Protein AF-F8GGQ2-F1 (afdb_monomer_lite)

pLDDT: mean 89.27, std 9.64, range [44.03, 98.06]

Secondary structure (DSSP, 8-state):
--------S----EEEEEETTTTEEEEE-TTTSTT-SSPPEEE--EEP----SSSTT-------TT--EEEEEGGG-TTSEEEEEEPP-SSSPPSS------S------SS------S------S------S-----SS--EETTEE-STT---S---SSSPPPPPP-

Foldseek 3Di:
DPPPPDPPDDFDWDFPDADQQQRKTFIHGPPPCPPPPGGDIGWDFAFDDDQCDDDPGHDDADDDPPFAFDWDADVNDPVRIDTGGGGGPRHPGDGPDDDGDDPDDDDDDPDDDDDDDPDDDDDDPDDDDPDPDDDDPDPFDDDPNFTPDPPKDWAPDDPDDDDTHDID

Sequence (168 aa):
MNDYGQMIGRYPAIVKSYDKNKRTCRVEIPALTNGGDVFPEAEIDYPIGDKSISGAHSTEIEINPGDTVWVEFIGADARYPIIISYRN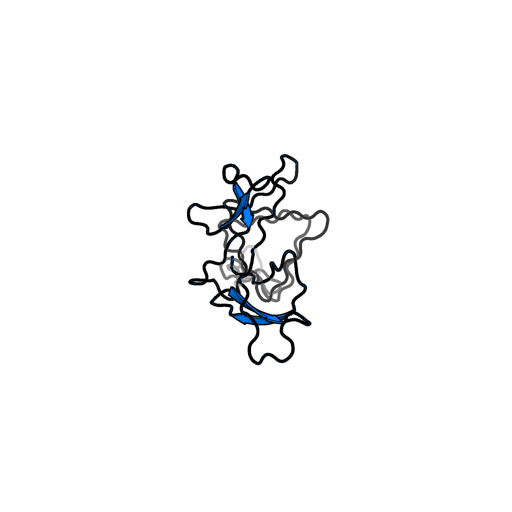PRVGNSVDYRRFHHANIEMTADGTLKLNAATLEINAATVTINGTNTTINGSSLKHNSKNIGDTHTHGGVTPGSSSTDVPS

Structure (mmCIF, N/CA/C/O backbone):
data_AF-F8GGQ2-F1
#
_entry.id   AF-F8GGQ2-F1
#
loop_
_atom_site.group_PDB
_atom_site.id
_atom_site.type_symbol
_atom_site.label_atom_id
_atom_site.label_alt_id
_atom_site.label_comp_id
_atom_site.label_asym_id
_atom_site.label_entity_id
_atom_site.label_seq_id
_atom_site.pdbx_PDB_ins_code
_atom_site.Cartn_x
_atom_site.Cartn_y
_atom_site.Cartn_z
_atom_site.occupancy
_atom_site.B_iso_or_equiv
_atom_site.auth_seq_id
_atom_site.auth_comp_id
_atom_site.auth_asym_id
_atom_site.auth_atom_id
_atom_site.pdbx_PDB_model_num
ATOM 1 N N . MET A 1 1 ? 27.543 0.161 -39.240 1.00 45.50 1 MET A N 1
ATOM 2 C CA . MET A 1 1 ? 26.446 0.742 -38.441 1.00 45.50 1 MET A CA 1
ATOM 3 C C . MET A 1 1 ? 25.255 -0.166 -38.637 1.00 45.50 1 MET A C 1
ATOM 5 O O . MET A 1 1 ? 24.873 -0.367 -39.779 1.00 45.50 1 MET A O 1
ATOM 9 N N . ASN A 1 2 ? 24.766 -0.812 -37.578 1.00 44.03 2 ASN A N 1
ATOM 10 C CA . ASN A 1 2 ? 23.559 -1.625 -37.694 1.00 44.03 2 ASN A CA 1
ATOM 11 C C . ASN A 1 2 ? 22.371 -0.675 -37.839 1.00 44.03 2 ASN A C 1
ATOM 13 O O . ASN A 1 2 ? 22.015 0.013 -36.887 1.00 44.03 2 ASN A O 1
ATOM 17 N N . ASP A 1 3 ? 21.809 -0.643 -39.041 1.00 48.44 3 ASP A N 1
ATOM 18 C CA . ASP A 1 3 ? 20.701 0.211 -39.474 1.00 48.44 3 ASP A CA 1
ATOM 19 C C . ASP A 1 3 ? 19.344 -0.360 -39.012 1.00 48.44 3 ASP A C 1
ATOM 21 O O . ASP A 1 3 ? 18.357 -0.390 -39.745 1.00 48.44 3 ASP A O 1
ATOM 25 N N . TYR A 1 4 ? 19.291 -0.881 -37.780 1.00 57.50 4 TYR A N 1
ATOM 26 C CA . TYR A 1 4 ? 18.012 -1.136 -37.128 1.00 57.50 4 TYR A CA 1
ATOM 27 C C . TYR A 1 4 ? 17.461 0.238 -36.760 1.00 57.50 4 TYR A C 1
ATOM 29 O O . TYR A 1 4 ? 17.966 0.868 -35.831 1.00 57.50 4 TYR A O 1
ATOM 37 N N . GLY A 1 5 ? 16.506 0.729 -37.556 1.00 61.94 5 GLY A N 1
ATOM 38 C CA . GLY A 1 5 ? 15.920 2.059 -37.411 1.00 61.94 5 GLY A CA 1
ATOM 39 C C . GLY A 1 5 ? 15.680 2.408 -35.944 1.00 61.94 5 GLY A C 1
ATOM 40 O O . GLY A 1 5 ? 15.057 1.646 -35.203 1.00 61.94 5 GLY A O 1
ATOM 41 N N . GLN A 1 6 ? 16.234 3.538 -35.505 1.00 70.50 6 GLN A N 1
ATOM 42 C CA . GLN A 1 6 ? 16.120 3.968 -34.118 1.00 70.50 6 GLN A CA 1
ATOM 43 C C . GLN A 1 6 ? 14.653 4.272 -33.809 1.00 70.50 6 GLN A C 1
ATOM 45 O O . GLN A 1 6 ? 14.089 5.252 -34.291 1.00 70.50 6 GLN A O 1
ATOM 50 N N . MET A 1 7 ? 14.029 3.432 -32.987 1.00 76.06 7 MET A N 1
ATOM 51 C CA . MET A 1 7 ? 12.676 3.657 -32.488 1.00 76.06 7 MET A CA 1
ATOM 52 C C . MET A 1 7 ? 12.706 4.632 -31.310 1.00 76.06 7 MET A C 1
ATOM 54 O O . MET A 1 7 ? 12.545 4.253 -30.153 1.00 76.06 7 MET A O 1
ATOM 58 N N . ILE A 1 8 ? 12.947 5.906 -31.612 1.00 79.88 8 ILE A N 1
ATOM 59 C CA . ILE A 1 8 ? 12.985 6.973 -30.610 1.00 79.88 8 ILE A CA 1
ATOM 60 C C . ILE A 1 8 ? 11.553 7.285 -30.157 1.00 79.88 8 ILE A C 1
ATOM 62 O O . ILE A 1 8 ? 10.657 7.445 -30.984 1.00 79.88 8 ILE A O 1
ATOM 66 N N . GLY A 1 9 ? 11.343 7.397 -28.845 1.00 83.88 9 GLY A N 1
ATOM 67 C CA . GLY A 1 9 ? 10.087 7.863 -28.256 1.00 83.88 9 GLY A CA 1
ATOM 68 C C . GLY A 1 9 ? 9.297 6.795 -27.500 1.00 83.88 9 GLY A C 1
ATOM 69 O O . GLY A 1 9 ? 9.749 5.672 -27.290 1.00 83.88 9 GLY A O 1
ATOM 70 N N . ARG A 1 10 ? 8.105 7.185 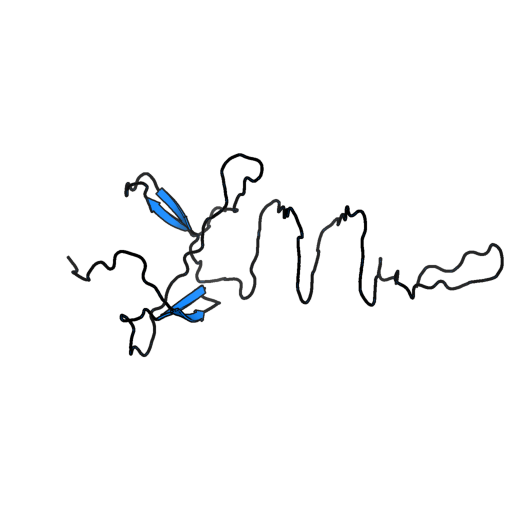-27.037 1.00 88.75 10 ARG A N 1
ATOM 71 C CA . ARG A 1 10 ? 7.185 6.325 -26.282 1.00 88.75 10 ARG A CA 1
ATOM 72 C C . ARG A 1 10 ? 6.122 5.771 -27.221 1.00 88.75 10 ARG A C 1
ATOM 74 O O . ARG A 1 10 ? 5.484 6.536 -27.939 1.00 88.75 10 ARG A O 1
ATOM 81 N N . TYR A 1 11 ? 5.904 4.463 -27.165 1.00 92.31 11 TYR A N 1
ATOM 82 C CA . TYR A 1 11 ? 4.901 3.772 -27.971 1.00 92.31 11 TYR A CA 1
ATOM 83 C C . TYR A 1 11 ? 3.770 3.286 -27.060 1.00 92.31 11 TYR A C 1
ATOM 85 O O . TYR A 1 11 ? 4.057 2.723 -26.000 1.00 92.31 11 TYR A O 1
ATOM 93 N N . PRO A 1 12 ? 2.493 3.496 -27.426 1.00 92.50 12 PRO A N 1
ATOM 94 C CA . PRO A 1 12 ? 1.388 2.917 -26.678 1.00 92.50 12 PRO A CA 1
ATOM 95 C C . PRO A 1 12 ? 1.438 1.392 -26.798 1.00 92.50 12 PRO A C 1
ATOM 97 O O . PRO A 1 12 ? 1.660 0.855 -27.881 1.00 92.50 12 PRO A O 1
ATOM 100 N N . ALA A 1 13 ? 1.218 0.694 -25.690 1.00 94.81 13 ALA A N 1
ATOM 101 C CA . ALA A 1 13 ? 1.230 -0.760 -25.643 1.00 94.81 13 ALA A CA 1
ATOM 102 C C . ALA A 1 13 ? 0.165 -1.277 -24.670 1.00 94.81 13 ALA A C 1
ATOM 104 O O . ALA A 1 13 ? -0.279 -0.558 -23.773 1.00 94.81 13 ALA A O 1
ATOM 105 N N . ILE A 1 14 ? -0.237 -2.533 -24.843 1.00 95.75 14 ILE A N 1
ATOM 106 C CA . ILE A 1 14 ? -1.251 -3.209 -24.031 1.00 95.75 14 ILE A CA 1
ATOM 107 C C . ILE A 1 14 ? -0.590 -4.390 -23.324 1.00 95.75 14 ILE A C 1
ATOM 109 O O . ILE A 1 14 ? 0.002 -5.253 -23.970 1.00 95.75 14 ILE A O 1
ATOM 113 N N . VAL A 1 15 ? -0.706 -4.464 -21.997 1.00 96.81 15 VAL A N 1
ATOM 114 C CA . VAL A 1 15 ? -0.229 -5.623 -21.226 1.00 96.81 15 VAL A CA 1
ATOM 115 C C . VAL A 1 15 ? -1.140 -6.822 -21.496 1.00 96.81 15 VAL A C 1
ATOM 117 O O . VAL A 1 15 ? -2.349 -6.751 -21.290 1.00 96.81 15 VAL A O 1
ATOM 120 N N . LYS A 1 16 ? -0.556 -7.935 -21.946 1.00 96.56 16 LYS A N 1
ATOM 121 C CA . LYS A 1 16 ? -1.256 -9.193 -22.258 1.00 96.56 16 LYS A CA 1
ATOM 122 C C . LYS A 1 16 ? -1.058 -10.249 -21.179 1.00 96.56 16 LYS A C 1
ATOM 124 O O . LYS A 1 16 ? -1.957 -11.045 -20.934 1.00 96.56 16 LYS A O 1
ATOM 129 N N . SER A 1 17 ? 0.096 -10.250 -20.517 1.00 96.38 17 SER A N 1
ATOM 130 C CA . SER A 1 17 ? 0.331 -11.062 -19.322 1.00 96.38 17 SER A CA 1
ATOM 131 C C . SER A 1 17 ? 1.394 -10.439 -18.422 1.00 96.38 17 SER A C 1
ATOM 133 O O . SER A 1 17 ? 2.184 -9.606 -18.869 1.00 96.38 17 SER A O 1
ATOM 135 N N . TYR A 1 18 ? 1.398 -10.850 -17.154 1.00 95.75 18 TYR A N 1
ATOM 136 C CA . TYR A 1 18 ? 2.331 -10.398 -16.126 1.00 95.75 18 TYR A CA 1
ATOM 137 C C . TYR A 1 18 ? 2.924 -11.604 -15.389 1.00 95.75 18 TYR A C 1
ATOM 139 O O . TYR A 1 18 ? 2.193 -12.389 -14.784 1.00 95.75 18 TYR A O 1
ATOM 147 N N . ASP A 1 19 ? 4.248 -11.748 -15.431 1.00 94.69 19 ASP A N 1
ATOM 148 C CA . ASP A 1 19 ? 4.986 -12.707 -14.608 1.00 94.69 19 ASP A CA 1
ATOM 149 C C . ASP A 1 19 ? 5.346 -12.029 -13.282 1.00 94.69 19 ASP A C 1
ATOM 151 O O . ASP A 1 19 ? 6.306 -11.265 -13.199 1.00 94.69 19 ASP A O 1
ATOM 155 N N . LYS A 1 20 ? 4.577 -12.312 -12.226 1.00 93.25 20 LYS A N 1
ATOM 156 C CA . LYS A 1 20 ? 4.775 -11.707 -10.900 1.00 93.25 20 LYS A CA 1
ATOM 157 C C . LYS A 1 20 ? 6.086 -12.098 -10.213 1.00 93.25 20 LYS A C 1
ATOM 159 O O . LYS A 1 20 ? 6.560 -11.351 -9.359 1.00 93.25 20 LYS A O 1
ATOM 164 N N . ASN A 1 21 ? 6.690 -13.226 -10.594 1.00 90.50 21 ASN A N 1
ATOM 165 C CA . ASN A 1 21 ? 7.962 -13.677 -10.027 1.00 90.50 21 ASN A CA 1
ATOM 166 C C . ASN A 1 21 ? 9.129 -12.912 -10.647 1.00 90.50 21 ASN A C 1
ATOM 168 O O . ASN A 1 21 ? 10.049 -12.503 -9.939 1.00 90.50 21 ASN A O 1
ATOM 172 N N . LYS A 1 22 ? 9.074 -12.687 -11.964 1.00 92.31 22 LYS A N 1
ATOM 173 C CA . LYS A 1 22 ? 10.090 -11.916 -12.691 1.00 92.31 22 LYS A CA 1
ATOM 174 C C . LYS A 1 22 ? 9.815 -10.424 -12.714 1.00 92.31 22 LYS A C 1
ATOM 176 O O . LYS A 1 22 ? 10.724 -9.676 -13.037 1.00 92.31 22 LYS A O 1
ATOM 181 N N . ARG A 1 23 ? 8.589 -10.000 -12.406 1.00 92.75 23 ARG A N 1
ATOM 182 C CA . ARG A 1 23 ? 8.030 -8.657 -12.617 1.00 92.75 23 ARG A CA 1
ATOM 183 C C . ARG A 1 23 ? 8.238 -8.130 -14.044 1.00 92.75 23 ARG A C 1
ATOM 185 O O . ARG A 1 23 ? 8.701 -7.010 -14.253 1.00 92.75 23 ARG A O 1
ATOM 192 N N . THR A 1 24 ? 7.917 -8.967 -15.024 1.00 95.06 24 THR A N 1
ATOM 193 C CA . THR A 1 24 ? 7.953 -8.633 -16.455 1.00 95.06 24 THR A CA 1
ATOM 194 C C . THR A 1 24 ? 6.576 -8.806 -17.080 1.00 95.06 24 THR A C 1
ATOM 196 O O . THR A 1 24 ? 5.750 -9.586 -16.598 1.00 95.06 24 THR A O 1
ATOM 199 N N . CYS A 1 25 ? 6.323 -8.074 -18.161 1.00 96.06 25 CYS A N 1
ATOM 200 C CA . CYS A 1 25 ? 5.048 -8.102 -18.871 1.00 96.06 25 CYS A CA 1
ATOM 201 C C . CYS A 1 25 ? 5.241 -8.585 -20.305 1.00 96.06 25 CYS A C 1
ATOM 203 O O . CYS A 1 25 ? 6.225 -8.234 -20.946 1.00 96.06 25 CYS A O 1
ATOM 205 N N . ARG A 1 26 ? 4.279 -9.326 -20.852 1.00 97.06 26 ARG A N 1
ATOM 206 C CA . ARG A 1 26 ? 4.168 -9.512 -22.305 1.00 97.06 26 ARG A CA 1
ATOM 207 C C . ARG A 1 26 ? 3.289 -8.403 -22.856 1.00 97.06 26 ARG A C 1
ATOM 209 O O . ARG A 1 26 ? 2.172 -8.242 -22.364 1.00 97.06 26 ARG A O 1
ATOM 216 N N . VAL A 1 27 ? 3.786 -7.632 -23.822 1.00 96.38 27 VAL A N 1
ATOM 217 C CA . VAL A 1 27 ? 3.104 -6.418 -24.302 1.00 96.38 27 VAL A CA 1
ATOM 218 C C . VAL A 1 27 ? 2.813 -6.464 -25.797 1.00 96.38 27 VAL A C 1
ATOM 220 O O . VAL A 1 27 ? 3.679 -6.768 -26.606 1.00 96.38 27 VAL A O 1
ATOM 223 N N . GLU A 1 28 ? 1.583 -6.142 -26.167 1.00 95.69 28 GLU A N 1
ATOM 224 C CA . GLU A 1 28 ? 1.184 -5.907 -27.551 1.00 95.69 28 GLU A CA 1
ATOM 225 C C . GLU A 1 28 ? 1.432 -4.438 -27.892 1.00 95.69 28 GLU A C 1
ATOM 227 O O . GLU A 1 28 ? 0.957 -3.556 -27.177 1.00 95.69 28 GLU A O 1
ATOM 232 N N . ILE A 1 29 ? 2.154 -4.167 -28.978 1.00 94.44 29 ILE A N 1
ATOM 233 C CA . ILE A 1 29 ? 2.355 -2.816 -29.502 1.00 94.44 29 ILE A CA 1
ATOM 234 C C . ILE A 1 29 ? 1.569 -2.728 -30.816 1.00 94.44 29 ILE A C 1
ATOM 236 O O . ILE A 1 29 ? 1.999 -3.323 -31.814 1.00 94.44 29 ILE A O 1
ATOM 240 N N . PRO A 1 30 ? 0.407 -2.042 -30.832 1.00 92.00 30 PRO A N 1
ATOM 241 C CA . PRO A 1 30 ? -0.457 -1.991 -32.005 1.00 92.00 30 PRO A CA 1
ATOM 242 C C . PRO A 1 30 ? 0.306 -1.571 -33.261 1.00 92.00 30 PRO A C 1
ATOM 244 O O . PRO A 1 30 ? 1.141 -0.670 -33.218 1.00 92.00 30 PRO A O 1
ATOM 247 N N . ALA A 1 31 ? 0.009 -2.239 -34.375 1.00 87.75 31 ALA A N 1
ATOM 248 C CA . ALA A 1 31 ? 0.668 -2.082 -35.678 1.00 87.75 31 ALA A CA 1
ATOM 249 C C . ALA A 1 31 ? 2.119 -2.591 -35.773 1.00 87.75 31 ALA A C 1
ATOM 251 O O . ALA A 1 31 ? 2.606 -2.758 -36.887 1.00 87.75 31 ALA A O 1
ATOM 252 N N . LEU A 1 32 ? 2.786 -2.907 -34.657 1.00 88.44 32 LEU A N 1
ATOM 253 C CA . LEU A 1 32 ? 4.145 -3.466 -34.660 1.00 88.44 32 LEU A CA 1
ATOM 254 C C . LEU A 1 32 ? 4.180 -4.959 -34.343 1.00 88.44 32 LEU A C 1
ATOM 256 O O . LEU A 1 32 ? 4.998 -5.684 -34.899 1.00 88.44 32 LEU A O 1
ATOM 260 N N . THR A 1 33 ? 3.297 -5.429 -33.462 1.00 89.44 33 THR A N 1
ATOM 261 C CA . THR A 1 33 ? 3.265 -6.837 -33.026 1.00 89.44 33 THR A CA 1
ATOM 262 C C . THR A 1 33 ? 2.022 -7.585 -33.509 1.00 89.44 33 THR A C 1
ATOM 264 O O . THR A 1 33 ? 1.702 -8.651 -32.987 1.00 89.44 33 THR A O 1
ATOM 267 N N . ASN A 1 34 ? 1.281 -7.024 -34.469 1.00 83.69 34 ASN A N 1
ATOM 268 C CA . ASN A 1 34 ? 0.052 -7.625 -34.986 1.00 83.69 34 ASN A CA 1
ATOM 269 C C . ASN A 1 34 ? 0.353 -8.975 -35.665 1.00 83.69 34 ASN A C 1
ATOM 271 O O . ASN A 1 34 ? 1.208 -9.048 -36.543 1.00 83.69 34 ASN A O 1
ATOM 275 N N . GLY A 1 35 ? -0.383 -10.026 -35.291 1.00 78.00 35 GLY A N 1
ATOM 276 C CA . GLY A 1 35 ? -0.244 -11.365 -35.882 1.00 78.00 35 GLY A CA 1
ATOM 277 C C . GLY A 1 35 ? 0.921 -12.203 -35.341 1.00 78.00 35 GLY A C 1
ATOM 278 O O . GLY A 1 35 ? 1.183 -13.269 -35.884 1.00 78.00 35 GLY A O 1
ATOM 279 N N . GLY A 1 36 ? 1.619 -11.746 -34.295 1.00 82.25 36 GLY A N 1
ATOM 280 C CA . GLY A 1 36 ? 2.656 -12.537 -33.628 1.00 82.25 36 GLY A CA 1
ATOM 281 C C . GLY A 1 36 ? 2.087 -13.526 -32.604 1.00 82.25 36 GLY A C 1
ATOM 282 O O . GLY A 1 36 ? 1.242 -13.157 -31.791 1.00 82.25 36 GLY A O 1
ATOM 283 N N . ASP A 1 37 ? 2.606 -14.757 -32.594 1.00 83.69 37 ASP A N 1
ATOM 284 C CA . ASP A 1 37 ? 2.199 -15.807 -31.641 1.00 83.69 37 ASP A CA 1
ATOM 285 C C . ASP A 1 37 ? 2.695 -15.546 -30.207 1.00 83.69 37 ASP A C 1
ATOM 287 O O . ASP A 1 37 ? 2.116 -16.026 -29.231 1.00 83.69 37 ASP A O 1
ATOM 291 N N . VAL A 1 38 ? 3.782 -14.780 -30.063 1.00 89.50 38 VAL A N 1
ATOM 292 C CA . VAL A 1 38 ? 4.387 -14.428 -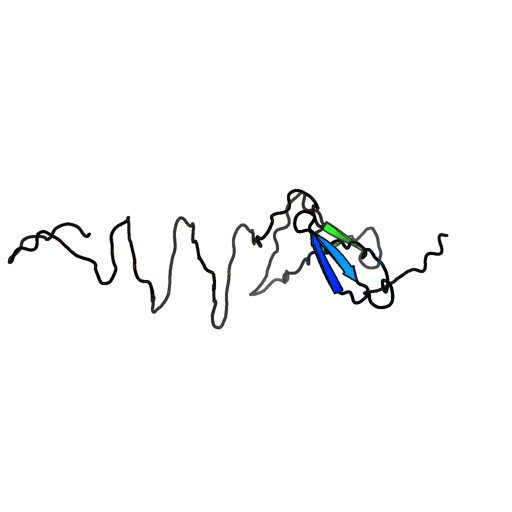28.773 1.00 89.50 38 VAL A CA 1
ATOM 293 C C . VAL A 1 38 ? 4.699 -12.938 -28.747 1.00 89.50 38 VAL A C 1
ATOM 295 O O . VAL A 1 38 ? 5.471 -12.432 -29.557 1.00 89.50 38 VAL A O 1
ATOM 298 N N . PHE A 1 39 ? 4.132 -12.237 -27.768 1.00 95.06 39 PHE A N 1
ATOM 299 C CA . PHE A 1 39 ? 4.387 -10.815 -27.555 1.00 95.06 39 PHE A CA 1
ATOM 300 C C . PHE A 1 39 ? 5.773 -10.559 -26.923 1.00 95.06 39 PHE A C 1
ATOM 302 O O . PHE A 1 39 ? 6.260 -11.390 -26.138 1.00 95.06 39 PHE A O 1
ATOM 309 N N . PRO A 1 40 ? 6.417 -9.412 -27.218 1.00 94.56 40 PRO A N 1
ATOM 310 C CA . PRO A 1 40 ? 7.682 -9.030 -26.598 1.00 94.56 40 PRO A CA 1
ATOM 311 C C . PRO A 1 40 ? 7.563 -8.949 -25.073 1.00 94.56 40 PRO A C 1
ATOM 313 O O . PRO A 1 40 ? 6.534 -8.553 -24.523 1.00 94.56 40 PRO A O 1
ATOM 316 N N . GLU A 1 41 ? 8.634 -9.350 -24.389 1.00 96.06 41 GLU A N 1
ATOM 317 C CA . GLU A 1 41 ? 8.762 -9.199 -22.941 1.00 96.06 41 GLU A CA 1
ATOM 318 C C . GLU A 1 41 ? 9.304 -7.809 -22.614 1.00 96.06 41 GLU A C 1
ATOM 320 O O . GLU A 1 41 ? 10.367 -7.427 -23.099 1.00 96.06 41 GLU A O 1
ATOM 325 N N . ALA A 1 42 ? 8.584 -7.070 -21.780 1.00 95.00 42 ALA A N 1
ATOM 326 C CA . ALA A 1 42 ? 8.963 -5.760 -21.285 1.00 95.00 42 ALA A CA 1
ATOM 327 C C . ALA A 1 42 ? 9.399 -5.838 -19.814 1.00 95.00 42 ALA A C 1
ATOM 329 O O . ALA A 1 42 ? 8.788 -6.540 -18.998 1.00 95.00 42 ALA A O 1
ATOM 330 N N . GLU A 1 43 ? 10.447 -5.085 -19.481 1.00 94.06 43 GLU A N 1
ATOM 331 C CA . GLU A 1 43 ? 10.822 -4.772 -18.100 1.00 94.06 43 GLU A CA 1
ATOM 332 C C . GLU A 1 43 ? 9.973 -3.602 -17.582 1.00 94.06 43 GLU A C 1
ATOM 334 O O . GLU A 1 43 ? 9.476 -2.789 -18.361 1.00 94.06 43 GLU A O 1
ATOM 339 N N . ILE A 1 44 ? 9.783 -3.542 -16.264 1.00 91.75 44 ILE A N 1
ATOM 340 C CA . ILE A 1 44 ? 9.040 -2.469 -15.604 1.00 91.75 44 ILE A CA 1
ATOM 341 C C . ILE A 1 44 ? 10.027 -1.414 -15.117 1.00 91.75 44 ILE A C 1
ATOM 343 O O . ILE A 1 44 ? 10.998 -1.732 -14.426 1.00 91.75 44 ILE A O 1
ATOM 347 N N . ASP A 1 45 ? 9.729 -0.171 -15.466 1.00 91.69 45 ASP A N 1
ATOM 348 C CA . ASP A 1 45 ? 10.428 1.015 -15.006 1.00 91.69 45 ASP A CA 1
ATOM 349 C C . ASP A 1 45 ? 9.674 1.620 -13.810 1.00 91.69 45 ASP A C 1
ATOM 351 O O . ASP A 1 45 ? 8.563 2.134 -13.968 1.00 91.69 45 ASP A O 1
ATOM 355 N N . TYR A 1 46 ? 10.202 1.465 -12.592 1.00 88.19 46 TYR A N 1
ATOM 356 C CA . TYR A 1 46 ? 9.477 1.859 -11.379 1.00 88.19 46 TYR A CA 1
ATOM 357 C C . TYR A 1 46 ? 9.734 3.326 -11.058 1.00 88.19 46 TYR A C 1
ATOM 359 O O . TYR A 1 46 ? 10.893 3.700 -10.891 1.00 88.19 46 TYR A O 1
ATOM 367 N N . PRO A 1 47 ? 8.693 4.156 -10.896 1.00 82.50 47 PRO A N 1
ATOM 368 C CA . PRO A 1 47 ? 8.886 5.587 -10.723 1.00 82.50 47 PRO A CA 1
ATOM 369 C C . PRO A 1 47 ? 9.730 5.886 -9.481 1.00 82.50 47 PRO A C 1
ATOM 371 O O . PRO A 1 47 ? 9.461 5.364 -8.399 1.00 82.50 47 PRO A O 1
ATOM 374 N N . ILE A 1 48 ? 10.711 6.772 -9.640 1.00 81.75 48 ILE A N 1
ATOM 375 C CA . ILE A 1 48 ? 11.198 7.597 -8.537 1.00 81.75 48 ILE A CA 1
ATOM 376 C C . ILE A 1 48 ? 10.302 8.827 -8.524 1.00 81.75 48 ILE A C 1
ATOM 378 O O . ILE A 1 48 ? 10.197 9.531 -9.527 1.00 81.75 48 ILE A O 1
ATOM 382 N N . GLY A 1 49 ? 9.604 9.084 -7.425 1.00 68.44 49 GLY A N 1
ATOM 383 C CA . GLY A 1 49 ? 8.747 10.258 -7.389 1.00 68.44 49 GLY A CA 1
ATOM 384 C C . GLY A 1 49 ? 8.123 10.529 -6.042 1.00 68.44 49 GLY A C 1
ATOM 385 O O . GLY A 1 49 ? 7.087 9.953 -5.739 1.00 68.44 49 GLY A O 1
ATOM 386 N N . ASP A 1 50 ? 8.735 11.480 -5.338 1.00 70.75 50 ASP A N 1
ATOM 387 C CA . ASP A 1 50 ? 8.187 12.240 -4.222 1.00 70.75 50 ASP A CA 1
ATOM 388 C C . ASP A 1 50 ? 8.746 13.678 -4.291 1.00 70.75 50 ASP A C 1
ATOM 390 O O . ASP A 1 50 ? 9.825 13.938 -4.836 1.00 70.75 50 ASP A O 1
ATOM 394 N N . LYS A 1 51 ? 7.984 14.658 -3.799 1.00 65.88 51 LYS A N 1
ATOM 395 C CA . LYS A 1 51 ? 8.376 16.073 -3.748 1.00 65.88 51 LYS A CA 1
ATOM 396 C C . LYS A 1 51 ? 9.494 16.266 -2.710 1.00 65.88 51 LYS A C 1
ATOM 398 O O . LYS A 1 51 ? 9.217 16.416 -1.526 1.00 65.88 51 LYS A O 1
ATOM 403 N N . SER A 1 52 ? 10.741 16.337 -3.175 1.00 68.62 52 SER A N 1
ATOM 404 C CA . SER A 1 52 ? 11.945 16.515 -2.335 1.00 68.62 52 SER A CA 1
ATOM 405 C C . SER A 1 52 ? 12.245 17.980 -1.946 1.00 68.62 52 SER A C 1
ATOM 407 O O . SER A 1 52 ? 13.171 18.260 -1.189 1.00 68.62 52 SER A O 1
ATOM 409 N N . ILE A 1 53 ? 11.472 18.957 -2.443 1.00 69.25 53 ILE A N 1
ATOM 410 C CA . ILE A 1 53 ? 11.703 20.371 -2.101 1.00 69.25 53 ILE A CA 1
ATOM 411 C C . ILE A 1 53 ? 11.366 20.648 -0.627 1.00 69.25 53 ILE A C 1
ATOM 413 O O . ILE A 1 53 ? 10.400 20.107 -0.086 1.00 69.25 53 ILE A O 1
ATOM 417 N N . SER A 1 54 ? 12.126 21.543 0.004 1.00 68.38 54 SER A N 1
ATOM 418 C CA . SER A 1 54 ? 11.838 22.034 1.351 1.00 68.38 54 SER A CA 1
ATOM 419 C C . SER A 1 54 ? 10.455 22.702 1.426 1.00 68.38 54 SER A C 1
ATOM 421 O O . SER A 1 54 ? 10.037 23.426 0.519 1.00 68.38 54 SER A O 1
ATOM 423 N N . GLY A 1 55 ? 9.716 22.445 2.509 1.00 72.50 55 GLY A N 1
ATOM 424 C CA . GLY A 1 55 ? 8.386 23.015 2.743 1.00 72.50 55 GLY A CA 1
ATOM 425 C C . GLY A 1 55 ? 7.500 22.132 3.624 1.00 72.50 55 GLY A C 1
ATOM 426 O O . GLY A 1 55 ? 7.948 21.118 4.142 1.00 72.50 55 GLY A O 1
ATOM 427 N N . ALA A 1 56 ? 6.226 22.508 3.767 1.00 72.12 56 ALA A N 1
ATOM 428 C CA . ALA A 1 56 ? 5.269 21.854 4.672 1.00 72.12 56 ALA A CA 1
ATOM 429 C C . ALA A 1 56 ? 4.952 20.380 4.340 1.00 72.12 56 ALA A C 1
ATOM 431 O O . ALA A 1 56 ? 4.385 19.681 5.170 1.00 72.12 56 ALA A O 1
ATOM 432 N N . HIS A 1 57 ? 5.313 19.914 3.140 1.00 73.19 57 HIS A N 1
ATOM 433 C CA . HIS A 1 57 ? 5.021 18.567 2.641 1.00 73.19 57 HIS A CA 1
ATOM 434 C C . HIS A 1 57 ? 6.212 18.021 1.841 1.00 73.19 57 HIS A C 1
ATOM 436 O O . HIS A 1 57 ? 6.055 17.578 0.701 1.00 73.19 57 HIS A O 1
ATOM 442 N N . SER A 1 58 ? 7.425 18.161 2.386 1.00 82.12 58 SER A N 1
ATOM 44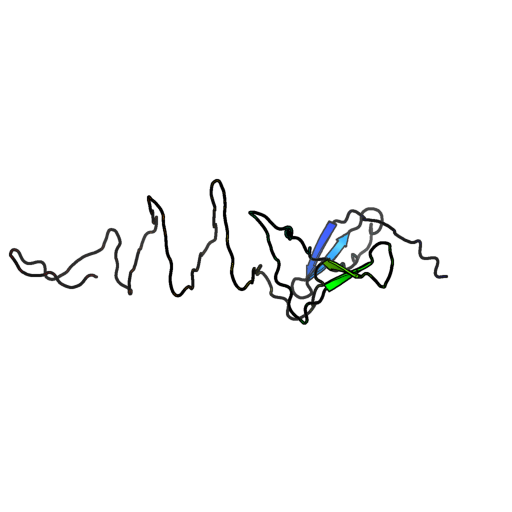3 C CA . SER A 1 58 ? 8.578 17.433 1.858 1.00 82.12 58 SER A CA 1
ATOM 444 C C . SER A 1 58 ? 8.324 15.939 2.006 1.00 82.12 58 SER A C 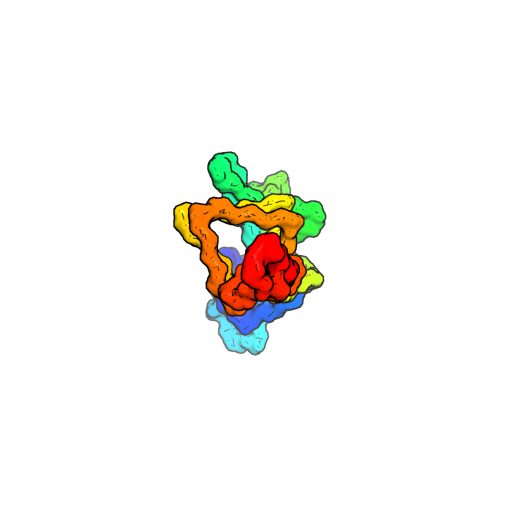1
ATOM 446 O O . SER A 1 58 ? 7.836 15.483 3.037 1.00 82.12 58 SER A O 1
ATOM 448 N N . THR A 1 59 ? 8.668 15.192 0.974 1.00 81.12 59 THR A N 1
ATOM 449 C CA . THR A 1 59 ? 8.506 13.742 0.916 1.00 81.12 59 THR A CA 1
ATOM 450 C C . THR A 1 59 ? 9.824 13.137 0.466 1.00 81.12 59 THR A C 1
ATOM 452 O O . THR A 1 59 ? 10.593 13.764 -0.269 1.00 81.12 59 THR A O 1
ATOM 455 N N . GLU A 1 60 ? 10.095 11.941 0.957 1.00 83.19 60 GLU A N 1
ATOM 456 C CA . GLU A 1 60 ? 11.313 11.196 0.695 1.00 83.19 60 GLU A CA 1
ATOM 457 C C . GLU A 1 60 ? 10.924 9.747 0.421 1.00 83.19 60 GLU A C 1
ATOM 459 O O . GLU A 1 60 ? 10.113 9.162 1.141 1.00 83.19 60 GLU A O 1
ATOM 464 N N . ILE A 1 61 ? 11.532 9.178 -0.617 1.00 85.94 61 ILE A N 1
ATOM 465 C CA . ILE A 1 61 ? 11.531 7.738 -0.835 1.00 85.94 61 ILE A CA 1
ATOM 466 C C . ILE A 1 61 ? 12.859 7.219 -0.302 1.00 85.94 61 ILE A C 1
ATOM 468 O O . ILE A 1 61 ? 13.915 7.755 -0.636 1.00 85.94 61 ILE A O 1
ATOM 472 N N . GLU A 1 62 ? 12.801 6.153 0.490 1.00 87.75 62 GLU A N 1
ATOM 473 C CA . GLU A 1 62 ? 13.997 5.485 0.985 1.00 87.75 62 GLU A CA 1
ATOM 474 C C . GLU A 1 62 ? 14.814 4.903 -0.186 1.00 87.75 62 GLU A C 1
ATOM 476 O O . GLU A 1 62 ? 14.309 4.113 -0.990 1.00 87.75 62 GLU A O 1
ATOM 481 N N . ILE A 1 63 ? 16.090 5.287 -0.277 1.00 89.44 63 ILE A N 1
ATOM 482 C CA . ILE A 1 63 ? 17.078 4.698 -1.190 1.00 89.44 63 ILE A CA 1
ATOM 483 C C . ILE A 1 63 ? 18.217 4.139 -0.342 1.00 89.44 63 ILE A C 1
ATOM 485 O O . ILE A 1 63 ? 18.886 4.878 0.382 1.00 89.44 63 ILE A O 1
ATOM 489 N N . ASN A 1 64 ? 18.469 2.840 -0.466 1.00 90.69 64 ASN A N 1
ATOM 490 C CA . ASN A 1 64 ? 19.481 2.123 0.296 1.00 90.69 64 ASN A CA 1
ATOM 491 C C . ASN A 1 64 ? 20.674 1.709 -0.584 1.00 90.69 64 ASN A C 1
ATOM 493 O O . ASN A 1 64 ? 20.525 1.432 -1.780 1.00 90.69 64 ASN A O 1
ATOM 497 N N . PRO A 1 65 ? 21.885 1.588 -0.007 1.00 94.12 65 PRO A N 1
ATOM 498 C CA . PRO A 1 65 ? 23.006 0.964 -0.696 1.00 94.12 65 PRO A CA 1
ATOM 499 C C . PRO A 1 65 ? 22.650 -0.443 -1.198 1.00 94.12 65 PRO A C 1
ATOM 501 O O . PRO A 1 65 ? 22.238 -1.303 -0.422 1.00 94.12 65 PRO A O 1
ATOM 504 N N . GLY A 1 66 ? 22.854 -0.681 -2.495 1.00 90.50 66 GLY A N 1
ATOM 505 C CA . GLY A 1 66 ? 22.526 -1.949 -3.157 1.00 90.50 66 GLY A CA 1
ATOM 506 C C . GLY A 1 66 ? 21.239 -1.921 -3.984 1.00 90.50 66 GLY A C 1
ATOM 507 O O . GLY A 1 66 ? 21.019 -2.852 -4.760 1.00 90.50 66 GLY A O 1
ATOM 508 N N . ASP A 1 67 ? 20.437 -0.857 -3.888 1.00 91.38 67 ASP A N 1
ATOM 509 C CA . ASP A 1 67 ? 19.261 -0.691 -4.739 1.00 91.38 67 ASP A CA 1
ATOM 510 C C . ASP A 1 67 ? 19.649 -0.638 -6.220 1.00 91.38 67 ASP A C 1
ATOM 512 O O . ASP A 1 67 ? 20.548 0.093 -6.647 1.00 91.38 67 ASP A O 1
ATOM 516 N N . THR A 1 68 ? 18.951 -1.428 -7.035 1.00 90.75 68 THR A N 1
ATOM 517 C CA . THR A 1 68 ? 19.123 -1.402 -8.486 1.00 90.75 68 THR A CA 1
ATOM 518 C C . THR A 1 68 ? 18.297 -0.266 -9.070 1.00 90.75 68 THR A C 1
ATOM 520 O O . THR A 1 68 ? 17.084 -0.229 -8.872 1.00 90.75 68 THR A O 1
ATOM 523 N N . VAL A 1 69 ? 18.929 0.623 -9.832 1.00 93.69 69 VAL A N 1
ATOM 524 C CA . VAL A 1 69 ? 18.299 1.824 -10.395 1.00 93.69 69 VAL A CA 1
ATOM 525 C C . VAL A 1 69 ? 18.617 1.997 -11.879 1.00 93.69 69 VAL A C 1
ATOM 527 O O . VAL A 1 69 ? 19.597 1.441 -12.382 1.00 93.69 69 VAL A O 1
ATOM 530 N N . TRP A 1 70 ? 17.795 2.777 -12.576 1.00 93.19 70 TRP A N 1
ATOM 531 C CA . TRP A 1 70 ? 18.096 3.282 -13.914 1.00 93.19 70 TRP A CA 1
ATOM 532 C C . TRP A 1 70 ? 18.708 4.682 -13.836 1.00 93.19 70 TRP A C 1
ATOM 534 O O . TRP A 1 70 ? 18.349 5.487 -12.974 1.00 93.19 70 TRP A O 1
ATOM 544 N N . VAL A 1 71 ? 19.632 4.970 -14.753 1.00 93.69 71 VAL A N 1
ATOM 545 C CA . VAL A 1 71 ? 20.373 6.235 -14.813 1.00 93.69 71 VAL A CA 1
ATOM 546 C C . VAL A 1 71 ? 20.250 6.840 -16.207 1.00 93.69 71 VAL A C 1
ATOM 548 O O . VAL A 1 71 ? 20.485 6.160 -17.205 1.00 93.69 71 VAL A O 1
ATOM 551 N N . GLU A 1 72 ? 19.942 8.132 -16.250 1.00 93.12 72 GLU A N 1
ATOM 552 C CA . GLU A 1 72 ? 20.110 9.000 -17.416 1.00 93.12 72 GLU A CA 1
ATOM 553 C C . GLU A 1 72 ? 21.183 10.063 -17.130 1.00 93.12 72 GLU A C 1
ATOM 555 O O . GLU A 1 72 ? 21.795 10.078 -16.062 1.00 93.12 72 GLU A O 1
ATOM 560 N N . PHE A 1 73 ? 21.434 10.961 -18.084 1.00 95.00 73 PHE A N 1
ATOM 561 C CA . PHE A 1 73 ? 22.486 11.971 -17.985 1.00 95.00 73 PHE A CA 1
ATOM 562 C C . PHE A 1 73 ? 21.966 13.357 -18.353 1.00 95.00 73 PHE A C 1
ATOM 5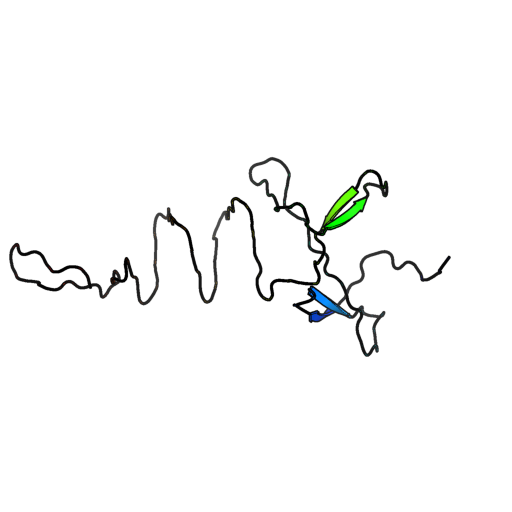64 O O . PHE A 1 73 ? 21.338 13.541 -19.401 1.00 95.00 73 PHE A O 1
ATOM 571 N N . ILE A 1 74 ? 22.262 14.348 -17.510 1.00 94.25 74 ILE A N 1
ATOM 572 C CA . ILE A 1 74 ? 21.832 15.734 -17.722 1.00 94.25 74 ILE A CA 1
ATOM 573 C C . ILE A 1 74 ? 22.492 16.265 -18.998 1.00 94.25 74 ILE A C 1
ATOM 575 O O . ILE A 1 74 ? 23.714 16.312 -19.108 1.00 94.25 74 ILE A O 1
ATOM 579 N N . GLY A 1 75 ? 21.679 16.638 -19.991 1.00 92.88 75 GLY A N 1
ATOM 580 C CA . GLY A 1 75 ? 22.178 17.116 -21.285 1.00 92.88 75 GLY A CA 1
ATOM 581 C C . GLY A 1 75 ? 23.006 16.082 -22.058 1.00 92.88 75 GLY A C 1
ATOM 582 O O . GLY A 1 75 ? 23.854 16.474 -22.854 1.00 92.88 75 GLY A O 1
ATOM 583 N N . ALA A 1 76 ? 22.788 14.783 -21.809 1.00 89.00 76 ALA A N 1
ATOM 584 C CA . ALA A 1 76 ? 23.591 13.677 -22.343 1.00 89.00 76 ALA A CA 1
ATOM 585 C C . ALA A 1 76 ? 25.085 13.707 -21.943 1.00 89.00 76 ALA A C 1
ATOM 587 O O . ALA A 1 76 ? 25.905 13.020 -22.553 1.00 89.00 76 ALA A O 1
ATOM 588 N N . ASP A 1 77 ? 25.454 14.466 -20.906 1.00 94.06 77 ASP A N 1
ATOM 589 C CA . ASP A 1 77 ? 26.818 14.506 -20.380 1.00 94.06 77 ASP A CA 1
ATOM 590 C C . ASP A 1 77 ? 27.023 13.413 -19.322 1.00 94.06 77 ASP A C 1
ATOM 592 O O . ASP A 1 77 ? 26.509 13.491 -18.204 1.00 94.06 77 ASP A O 1
ATOM 596 N N . ALA A 1 78 ? 27.823 12.403 -19.672 1.00 94.25 78 ALA A N 1
ATOM 597 C CA . ALA A 1 78 ? 28.088 11.224 -18.848 1.00 94.25 78 ALA A CA 1
ATOM 598 C C . ALA A 1 78 ? 28.644 11.530 -17.439 1.00 94.25 78 ALA A C 1
ATOM 600 O O . ALA A 1 78 ? 28.622 10.666 -16.564 1.00 94.25 78 ALA A O 1
ATOM 601 N N . ARG A 1 79 ? 29.153 12.746 -17.201 1.00 96.50 79 ARG A N 1
ATOM 602 C CA . ARG A 1 79 ? 29.683 13.180 -15.897 1.00 96.50 79 ARG A CA 1
ATOM 603 C C . ARG A 1 79 ? 28.593 13.589 -14.908 1.00 96.50 79 ARG A C 1
ATOM 605 O O . ARG A 1 79 ? 28.883 13.709 -13.720 1.00 96.50 79 ARG A O 1
ATOM 612 N N . TYR A 1 80 ? 27.367 13.802 -15.383 1.00 96.94 80 TYR A N 1
ATOM 613 C CA . TYR A 1 80 ? 26.238 14.274 -14.583 1.00 96.94 80 TYR A CA 1
ATOM 614 C C . TYR A 1 80 ? 25.083 13.261 -14.627 1.00 96.94 80 TYR A C 1
ATOM 616 O O . TYR A 1 80 ? 24.073 13.507 -15.297 1.00 96.94 80 TYR A O 1
ATOM 624 N N . PRO A 1 81 ? 25.228 12.100 -13.958 1.00 96.62 81 PRO A N 1
ATOM 625 C CA . PRO A 1 81 ? 24.173 11.101 -13.898 1.00 96.62 81 PRO A CA 1
ATOM 626 C C . PRO A 1 81 ? 22.986 11.601 -13.069 1.00 96.62 81 PRO A C 1
ATOM 628 O O . PRO A 1 81 ? 23.154 12.275 -12.052 1.00 96.62 81 PRO A O 1
ATOM 631 N N . ILE A 1 82 ? 21.787 11.213 -13.481 1.00 92.75 82 ILE A N 1
ATOM 632 C CA . ILE A 1 82 ? 20.545 11.387 -12.734 1.00 92.75 82 ILE A CA 1
ATOM 633 C C . ILE A 1 82 ? 19.848 10.034 -12.624 1.00 92.75 82 ILE A C 1
ATOM 635 O O . ILE A 1 82 ? 19.695 9.316 -13.611 1.00 92.75 82 ILE A O 1
ATOM 639 N N . ILE A 1 83 ? 19.442 9.673 -11.409 1.00 93.06 83 ILE A N 1
ATOM 640 C CA . ILE A 1 83 ? 18.648 8.470 -11.177 1.00 93.06 83 ILE A CA 1
ATOM 641 C C . ILE A 1 83 ? 17.193 8.798 -11.514 1.00 93.06 83 ILE A C 1
ATOM 643 O O . ILE A 1 83 ? 16.645 9.762 -10.982 1.00 93.06 83 ILE A O 1
ATOM 647 N N . ILE A 1 84 ? 16.582 8.014 -12.400 1.00 90.88 84 ILE A N 1
ATOM 648 C CA . ILE A 1 84 ? 15.231 8.295 -12.919 1.00 90.88 84 ILE A CA 1
ATOM 649 C C . ILE A 1 84 ? 14.157 7.350 -12.370 1.00 90.88 84 ILE A C 1
ATOM 651 O O . ILE A 1 84 ? 12.977 7.698 -12.331 1.00 90.88 84 ILE A O 1
ATOM 655 N N . SER A 1 85 ? 14.561 6.164 -11.924 1.00 92.62 85 SER A N 1
ATOM 656 C CA . SER A 1 85 ? 13.649 5.095 -11.527 1.00 92.62 85 SER A CA 1
ATOM 657 C C . SER A 1 85 ? 14.391 3.946 -10.844 1.00 92.62 85 SER A C 1
ATOM 659 O O . SER A 1 85 ? 15.609 3.793 -10.983 1.00 92.62 85 SER A O 1
ATOM 661 N N . TYR A 1 86 ? 13.650 3.096 -10.133 1.00 92.12 86 TYR A N 1
ATOM 662 C CA . TYR A 1 86 ? 14.180 1.815 -9.674 1.00 92.12 86 TYR A CA 1
ATOM 663 C C . TYR A 1 86 ? 14.097 0.777 -10.787 1.00 92.12 86 TYR A C 1
ATOM 665 O O . TYR A 1 86 ? 13.147 0.726 -11.574 1.00 92.12 86 TYR A O 1
ATOM 673 N N . ARG A 1 87 ? 15.085 -0.109 -10.800 1.00 91.88 87 ARG A N 1
ATOM 674 C CA . ARG A 1 87 ? 15.123 -1.274 -11.667 1.00 91.88 87 ARG A CA 1
ATOM 675 C C . ARG A 1 87 ? 14.528 -2.488 -10.962 1.00 91.88 87 ARG A C 1
ATOM 677 O O . ARG A 1 87 ? 14.610 -2.648 -9.748 1.00 91.88 87 ARG A O 1
ATOM 684 N N . ASN A 1 88 ? 13.945 -3.372 -11.757 1.00 88.62 88 ASN A N 1
ATOM 685 C CA . ASN A 1 88 ? 13.451 -4.657 -11.304 1.00 88.62 88 ASN A CA 1
ATOM 686 C C . ASN A 1 88 ? 14.599 -5.624 -10.921 1.00 88.62 88 ASN A C 1
ATOM 688 O O . ASN A 1 88 ? 15.412 -5.949 -11.789 1.00 88.62 88 ASN A O 1
ATOM 692 N N . PRO A 1 89 ? 14.627 -6.196 -9.700 1.00 84.00 89 PRO A N 1
ATOM 693 C CA . PRO A 1 89 ? 15.643 -7.181 -9.315 1.00 84.00 89 PRO A CA 1
ATOM 694 C C . PRO A 1 89 ? 15.481 -8.555 -10.001 1.00 84.00 89 PRO A C 1
ATOM 696 O O . PRO A 1 89 ? 16.387 -9.382 -9.922 1.00 84.00 89 PRO A O 1
ATOM 699 N N . ARG A 1 90 ? 14.357 -8.820 -10.696 1.00 84.19 90 ARG A N 1
ATOM 700 C CA . ARG A 1 90 ? 14.014 -10.046 -11.470 1.00 84.19 90 ARG A CA 1
ATOM 701 C C . ARG A 1 90 ? 13.965 -11.376 -10.691 1.00 84.19 90 ARG A C 1
ATOM 703 O O . ARG A 1 90 ? 13.350 -12.321 -11.179 1.00 84.19 90 ARG A O 1
ATOM 710 N N . VAL A 1 91 ? 14.559 -11.460 -9.501 1.00 86.25 91 VAL A N 1
ATOM 711 C CA . VAL A 1 91 ? 14.578 -12.625 -8.597 1.00 86.25 91 VAL A CA 1
ATOM 712 C C . VAL A 1 91 ? 14.322 -12.154 -7.163 1.00 86.25 91 VAL A C 1
ATOM 714 O O . VAL A 1 91 ? 14.634 -11.020 -6.816 1.00 86.25 91 VAL A O 1
ATOM 717 N N . GLY A 1 92 ? 13.727 -13.011 -6.324 1.00 85.19 92 GLY A N 1
ATOM 718 C CA . GLY A 1 92 ? 13.444 -12.681 -4.919 1.00 85.19 92 GLY A CA 1
ATOM 719 C C . GLY A 1 92 ? 12.315 -11.662 -4.737 1.00 85.19 92 GLY A C 1
ATOM 720 O O . GLY A 1 92 ? 12.151 -11.094 -3.660 1.00 85.19 92 GLY A O 1
ATOM 721 N N . ASN A 1 93 ? 11.529 -11.421 -5.787 1.00 86.44 93 ASN A N 1
ATOM 722 C CA . ASN A 1 93 ? 10.423 -10.479 -5.756 1.00 86.44 93 ASN A CA 1
ATOM 723 C C . ASN A 1 93 ? 9.351 -10.917 -4.758 1.00 86.44 93 ASN A C 1
ATOM 725 O O . ASN A 1 93 ? 8.898 -12.062 -4.773 1.00 86.44 93 ASN A O 1
ATOM 729 N N . SER A 1 94 ? 8.869 -9.975 -3.946 1.00 87.56 94 SER A N 1
ATOM 730 C CA . SER A 1 94 ? 7.639 -10.224 -3.207 1.00 87.56 94 SER A CA 1
ATOM 731 C C . SER A 1 94 ? 6.454 -10.265 -4.164 1.00 87.56 94 SER A C 1
ATOM 733 O O . SER A 1 94 ? 6.294 -9.386 -5.018 1.00 87.56 94 SER A O 1
ATOM 735 N N . VAL A 1 95 ? 5.646 -11.301 -3.978 1.00 90.19 95 VAL A N 1
ATOM 736 C CA . VAL A 1 95 ? 4.463 -11.632 -4.756 1.00 90.19 95 VAL A CA 1
ATOM 737 C C . VAL A 1 95 ? 3.222 -11.155 -4.006 1.00 90.19 95 VAL A C 1
ATOM 739 O O . VAL A 1 95 ? 3.097 -11.417 -2.818 1.00 90.19 95 VAL A O 1
ATOM 742 N N . ASP A 1 96 ? 2.320 -10.459 -4.697 1.00 92.69 96 ASP A N 1
ATOM 743 C CA . ASP A 1 96 ? 1.000 -10.017 -4.208 1.00 92.69 96 ASP A CA 1
ATOM 744 C C . ASP A 1 96 ? 1.003 -8.988 -3.049 1.00 92.69 96 ASP A C 1
ATOM 746 O O . ASP A 1 96 ? -0.057 -8.568 -2.594 1.00 92.69 96 ASP A O 1
ATOM 750 N N . TYR A 1 97 ? 2.173 -8.494 -2.626 1.00 91.69 97 TYR A N 1
ATOM 751 C CA . TYR A 1 97 ? 2.301 -7.428 -1.625 1.00 91.69 97 TYR A CA 1
ATOM 752 C C . TYR A 1 97 ? 2.850 -6.131 -2.223 1.00 91.69 97 TYR A C 1
ATOM 754 O O . TYR A 1 97 ? 3.906 -6.121 -2.859 1.00 91.69 97 TYR A O 1
ATOM 762 N N . ARG A 1 98 ? 2.197 -5.011 -1.895 1.00 91.44 98 ARG A N 1
ATOM 763 C CA . ARG A 1 98 ? 2.781 -3.665 -1.963 1.00 91.44 98 ARG A CA 1
ATOM 764 C C . ARG A 1 98 ? 3.216 -3.259 -0.556 1.00 91.44 98 ARG A C 1
ATOM 766 O O . ARG A 1 98 ? 2.425 -3.379 0.373 1.00 91.44 98 ARG A O 1
ATOM 773 N N . ARG A 1 99 ? 4.457 -2.797 -0.398 1.00 90.38 99 ARG A N 1
ATOM 774 C CA . ARG A 1 99 ? 5.006 -2.347 0.889 1.00 90.38 99 ARG A CA 1
ATOM 775 C C . ARG A 1 99 ? 5.550 -0.935 0.759 1.00 90.38 99 ARG A C 1
ATOM 777 O O . ARG A 1 99 ? 6.101 -0.590 -0.281 1.00 90.38 99 ARG A O 1
ATOM 784 N N . PHE A 1 100 ? 5.398 -0.173 1.829 1.00 90.75 100 PHE A N 1
ATOM 785 C CA . PHE A 1 100 ? 6.062 1.101 2.041 1.00 90.75 100 PHE A CA 1
ATOM 786 C C . PHE A 1 100 ? 6.943 0.918 3.269 1.00 90.75 100 PHE A C 1
ATOM 788 O O . PHE A 1 100 ? 6.478 0.379 4.275 1.00 90.75 100 PHE A O 1
ATOM 795 N N . HIS A 1 101 ? 8.212 1.282 3.152 1.00 91.56 101 HIS A N 1
ATOM 796 C CA . HIS A 1 101 ? 9.188 1.155 4.222 1.00 91.56 101 HIS A CA 1
ATOM 797 C C . HIS A 1 101 ? 9.971 2.456 4.317 1.00 91.56 101 HIS A C 1
ATOM 799 O O . HIS A 1 101 ? 10.353 3.027 3.299 1.00 91.56 101 HIS A O 1
ATOM 805 N N . HIS A 1 102 ? 10.129 2.922 5.548 1.00 92.44 102 HIS A N 1
ATOM 806 C CA . HIS A 1 102 ? 10.937 4.065 5.925 1.00 92.44 102 HIS A CA 1
ATOM 807 C C . HIS A 1 102 ? 11.102 4.020 7.446 1.00 92.44 102 HIS A C 1
ATOM 809 O O . HIS A 1 102 ? 10.301 3.389 8.141 1.00 92.44 102 HIS A O 1
ATOM 815 N N . ALA A 1 103 ? 12.072 4.758 7.982 1.00 93.38 103 ALA A N 1
ATOM 816 C CA . ALA A 1 103 ? 12.205 4.930 9.429 1.00 93.38 103 ALA A CA 1
ATOM 817 C C . ALA A 1 103 ? 10.922 5.470 10.099 1.00 93.38 103 ALA A C 1
ATOM 819 O O . ALA A 1 103 ? 10.603 5.071 11.214 1.00 93.38 103 ALA A O 1
ATOM 820 N N . ASN A 1 104 ? 10.181 6.357 9.421 1.00 92.44 104 ASN A N 1
ATOM 821 C CA . ASN A 1 104 ? 8.916 6.926 9.886 1.00 92.44 104 ASN A CA 1
ATOM 822 C C . ASN A 1 104 ? 7.969 7.098 8.695 1.00 92.44 104 ASN A C 1
ATOM 824 O O . ASN A 1 104 ? 8.415 7.467 7.613 1.00 92.44 104 ASN A O 1
ATOM 828 N N . ILE A 1 105 ? 6.670 6.878 8.902 1.00 93.25 105 ILE A N 1
ATOM 829 C CA . ILE A 1 105 ? 5.640 7.086 7.878 1.00 93.25 105 ILE A CA 1
ATOM 830 C C . ILE A 1 105 ? 4.535 7.955 8.477 1.00 93.25 105 ILE A C 1
ATOM 832 O O . ILE A 1 105 ? 3.962 7.605 9.508 1.00 93.25 105 ILE A O 1
ATOM 836 N N . GLU A 1 106 ? 4.218 9.061 7.807 1.00 92.38 106 GLU A N 1
ATOM 837 C CA . GLU A 1 106 ? 3.063 9.906 8.110 1.00 92.38 106 GLU A CA 1
ATOM 838 C C . GLU A 1 106 ? 2.043 9.817 6.968 1.00 92.38 106 GLU A C 1
ATOM 840 O O . GLU A 1 106 ? 2.397 9.861 5.790 1.00 92.38 106 GLU A O 1
ATOM 845 N N . MET A 1 107 ? 0.762 9.691 7.321 1.00 93.25 107 MET A N 1
ATOM 846 C CA . MET A 1 107 ? -0.351 9.735 6.374 1.00 93.25 107 MET A CA 1
ATOM 847 C C . MET A 1 107 ? -1.336 10.815 6.812 1.00 93.25 107 MET A C 1
ATOM 849 O O . MET A 1 107 ? -2.096 10.621 7.761 1.00 93.25 107 MET A O 1
ATOM 853 N N . THR A 1 108 ? -1.344 11.931 6.089 1.00 92.56 108 THR A N 1
ATOM 854 C CA . THR A 1 108 ? -2.175 13.099 6.402 1.00 92.56 108 THR A CA 1
ATOM 855 C C . THR A 1 108 ? -3.192 13.335 5.288 1.00 92.56 108 THR A C 1
ATOM 857 O O . THR A 1 108 ? -2.885 13.177 4.107 1.00 92.56 108 THR A O 1
ATOM 860 N N . ALA A 1 109 ? -4.422 13.696 5.659 1.00 95.62 109 ALA A N 1
ATOM 861 C CA . ALA A 1 109 ? -5.488 14.039 4.724 1.00 95.62 109 ALA A CA 1
ATOM 862 C C . ALA A 1 109 ? -6.321 15.203 5.275 1.00 95.62 109 ALA A C 1
ATOM 864 O O . ALA A 1 109 ? -6.735 15.154 6.430 1.00 95.62 109 ALA A O 1
ATOM 865 N N . ASP A 1 110 ? -6.632 16.197 4.437 1.00 96.56 110 ASP A N 1
ATOM 866 C CA . ASP A 1 110 ? -7.460 17.352 4.833 1.00 96.56 110 ASP A CA 1
ATOM 867 C C . ASP A 1 110 ? -8.914 16.966 5.150 1.00 96.56 110 ASP A C 1
ATOM 869 O O . ASP A 1 110 ? -9.601 17.633 5.918 1.00 96.56 110 ASP A O 1
ATOM 873 N N . GLY A 1 111 ? -9.399 15.892 4.522 1.00 97.19 111 GLY A N 1
ATOM 874 C CA . GLY A 1 111 ? -10.760 15.388 4.681 1.00 97.19 111 GLY A CA 1
ATOM 875 C C . GLY A 1 111 ? -10.798 14.064 5.435 1.00 97.19 111 GLY A C 1
ATOM 876 O O . GLY A 1 111 ? -10.905 14.014 6.655 1.00 97.19 111 GLY A O 1
ATOM 877 N N . THR A 1 112 ? -10.784 12.955 4.693 1.00 97.00 112 THR A N 1
ATOM 878 C CA . THR A 1 112 ? -10.956 11.611 5.259 1.00 97.00 112 THR A CA 1
ATOM 879 C C . THR A 1 112 ? -9.872 10.667 4.765 1.00 97.00 112 THR A C 1
ATOM 881 O O . THR A 1 112 ? -9.714 10.480 3.559 1.00 97.00 112 THR A O 1
ATOM 884 N N . LEU A 1 113 ? -9.203 9.991 5.698 1.00 97.62 113 LEU A N 1
ATOM 885 C CA . LEU A 1 113 ? -8.378 8.820 5.422 1.00 97.62 113 LEU A CA 1
ATOM 886 C C . LEU A 1 113 ? -9.233 7.550 5.572 1.00 97.62 113 LEU A C 1
ATOM 888 O O . LEU A 1 113 ? -9.812 7.315 6.631 1.00 97.62 113 LEU A O 1
ATOM 892 N N . LYS A 1 114 ? -9.332 6.728 4.519 1.00 97.50 114 LYS A N 1
ATOM 893 C CA . LYS A 1 114 ? -10.048 5.438 4.544 1.00 97.50 114 LYS A CA 1
ATOM 894 C C . LYS A 1 114 ? -9.086 4.275 4.319 1.00 97.50 114 LYS A C 1
ATOM 896 O O . LYS A 1 114 ? -8.356 4.270 3.333 1.00 97.50 114 LYS A O 1
ATOM 901 N N . LEU A 1 115 ? -9.167 3.260 5.177 1.00 97.12 115 LEU A N 1
ATOM 902 C CA . LEU A 1 115 ? -8.440 1.996 5.053 1.00 97.12 115 LEU A CA 1
ATOM 903 C C . LEU A 1 115 ? -9.463 0.862 4.913 1.00 97.12 115 LEU A C 1
ATOM 905 O O . LEU A 1 115 ? -10.140 0.520 5.878 1.00 97.12 115 LEU A O 1
ATOM 909 N N . ASN A 1 116 ? -9.613 0.312 3.705 1.00 97.44 116 ASN A N 1
ATOM 910 C CA . ASN A 1 116 ? -10.579 -0.753 3.418 1.00 97.44 116 ASN A CA 1
ATOM 911 C C . ASN A 1 116 ? -9.836 -2.048 3.089 1.00 97.44 116 ASN A C 1
ATOM 913 O O . ASN A 1 116 ? -9.102 -2.107 2.103 1.00 97.44 116 ASN A O 1
ATOM 917 N N . ALA A 1 117 ? -10.047 -3.081 3.897 1.00 97.50 117 ALA A N 1
ATOM 918 C CA . ALA A 1 117 ? -9.471 -4.405 3.706 1.00 97.50 117 ALA A CA 1
ATOM 919 C C . ALA A 1 117 ? -10.372 -5.462 4.357 1.00 97.50 117 ALA A C 1
ATOM 921 O O . ALA A 1 117 ? -11.159 -5.144 5.247 1.00 97.50 117 ALA A O 1
ATOM 922 N N . ALA A 1 118 ? -10.227 -6.726 3.953 1.00 98.00 118 ALA A N 1
ATOM 923 C CA . ALA A 1 118 ? -10.854 -7.841 4.667 1.00 98.00 118 ALA A CA 1
ATOM 924 C C . ALA A 1 118 ? -10.316 -7.974 6.105 1.00 98.00 118 ALA A C 1
ATOM 926 O O . ALA A 1 118 ? -11.019 -8.432 7.001 1.00 98.00 118 ALA A O 1
ATOM 927 N N . THR A 1 119 ? -9.067 -7.566 6.339 1.00 97.38 119 THR A N 1
ATOM 928 C CA . THR A 1 119 ? -8.435 -7.537 7.661 1.00 97.38 119 THR A CA 1
ATOM 929 C C . THR A 1 119 ? -7.475 -6.355 7.732 1.00 97.38 119 THR A C 1
ATOM 931 O O . THR A 1 119 ? -6.695 -6.142 6.805 1.00 97.38 119 THR A O 1
ATOM 934 N N . LEU A 1 120 ? -7.540 -5.596 8.828 1.00 97.50 120 LEU A N 1
ATOM 935 C CA . LEU A 1 120 ? -6.561 -4.574 9.195 1.00 97.50 120 LEU A CA 1
ATOM 936 C C . LEU A 1 120 ? -5.838 -5.043 10.459 1.00 97.50 120 LEU A C 1
ATOM 938 O O . LEU A 1 120 ? -6.470 -5.219 11.497 1.00 97.50 120 LEU A O 1
ATOM 942 N N . GLU A 1 121 ? -4.527 -5.238 10.362 1.00 97.50 121 GLU A N 1
ATOM 943 C CA . GLU A 1 121 ? -3.670 -5.610 11.487 1.00 97.50 121 GLU A CA 1
ATOM 944 C C . GLU A 1 121 ? -2.773 -4.425 11.866 1.00 97.50 121 GLU A C 1
ATOM 946 O O . GLU A 1 121 ? -2.126 -3.832 11.002 1.00 97.50 121 GLU A O 1
ATOM 951 N N . ILE A 1 122 ? -2.742 -4.074 13.155 1.00 97.19 122 ILE A N 1
ATOM 952 C CA . ILE A 1 122 ? -1.874 -3.030 13.714 1.00 97.19 122 ILE A CA 1
ATOM 953 C C . ILE A 1 122 ? -0.971 -3.696 14.750 1.00 97.19 122 ILE A C 1
ATOM 955 O O . ILE A 1 122 ? -1.417 -4.026 15.847 1.00 97.19 122 ILE A O 1
ATOM 959 N N . ASN A 1 123 ? 0.297 -3.893 14.391 1.00 97.44 123 ASN A N 1
ATOM 960 C CA . ASN A 1 123 ? 1.316 -4.448 15.276 1.00 97.44 123 ASN A CA 1
ATOM 961 C C . ASN A 1 123 ? 2.278 -3.334 15.706 1.00 97.44 123 ASN A C 1
ATOM 963 O O . ASN A 1 123 ? 3.272 -3.056 15.037 1.00 97.44 123 ASN A O 1
ATOM 967 N N . ALA A 1 124 ? 1.929 -2.652 16.795 1.00 97.31 124 ALA A N 1
ATOM 968 C CA . ALA A 1 124 ? 2.706 -1.564 17.373 1.00 97.31 124 ALA A CA 1
ATOM 969 C C . ALA A 1 124 ? 2.750 -1.705 18.898 1.00 97.31 124 ALA A C 1
ATOM 971 O O . ALA A 1 124 ? 1.790 -2.175 19.507 1.00 97.31 124 ALA A O 1
ATOM 972 N N . ALA A 1 125 ? 3.844 -1.256 19.521 1.00 98.06 125 ALA A N 1
ATOM 973 C CA . ALA A 1 125 ? 3.965 -1.252 20.981 1.00 98.06 125 ALA A CA 1
ATOM 974 C C . ALA A 1 125 ? 2.907 -0.354 21.652 1.00 98.06 125 ALA A C 1
ATOM 976 O O . ALA A 1 125 ? 2.406 -0.688 22.722 1.00 98.06 125 ALA A O 1
ATOM 977 N N . THR A 1 126 ? 2.543 0.753 20.994 1.00 97.81 126 THR A N 1
ATOM 978 C CA . THR A 1 126 ? 1.521 1.700 21.454 1.00 97.81 126 THR A CA 1
ATOM 979 C C . THR A 1 126 ? 0.642 2.123 20.283 1.00 97.81 126 THR A C 1
ATOM 981 O O . THR A 1 126 ? 1.151 2.451 19.212 1.00 97.81 126 THR A O 1
ATOM 984 N N . VAL A 1 127 ? -0.674 2.171 20.507 1.00 97.75 127 VAL A N 1
ATOM 985 C CA . VAL A 1 127 ? -1.662 2.735 19.577 1.00 97.75 127 VAL A CA 1
ATOM 986 C C . VAL A 1 127 ? -2.384 3.885 20.277 1.00 97.75 127 VAL A C 1
ATOM 988 O O . VAL A 1 127 ? -3.009 3.676 21.315 1.00 97.75 127 VAL A O 1
ATOM 991 N N . THR A 1 128 ? -2.320 5.088 19.702 1.00 97.81 128 THR A N 1
ATOM 992 C CA . THR A 1 128 ? -2.976 6.293 20.236 1.00 97.81 128 THR A CA 1
ATOM 993 C C . THR A 1 128 ? -4.046 6.781 19.263 1.00 97.81 128 THR A C 1
ATOM 995 O O . THR A 1 128 ? -3.750 7.023 18.095 1.00 97.81 128 THR A O 1
ATOM 998 N N . ILE A 1 129 ? -5.283 6.959 19.741 1.00 97.19 129 ILE A N 1
ATOM 999 C CA . ILE A 1 129 ? -6.420 7.459 18.952 1.00 97.19 129 ILE A CA 1
ATOM 1000 C C . ILE A 1 129 ? -6.904 8.773 19.574 1.00 97.19 129 ILE A C 1
ATOM 1002 O O . ILE A 1 129 ? -7.584 8.771 20.595 1.00 97.19 129 ILE A O 1
ATOM 1006 N N . ASN A 1 130 ? -6.562 9.900 18.943 1.00 96.12 130 ASN A N 1
ATOM 1007 C CA . ASN A 1 130 ? -6.916 11.249 19.405 1.00 96.12 130 ASN A CA 1
ATOM 1008 C C . ASN A 1 130 ? -8.153 11.793 18.669 1.00 96.12 130 ASN A C 1
ATOM 1010 O O . ASN A 1 130 ? -8.095 12.834 18.018 1.00 96.12 130 ASN A O 1
ATOM 1014 N N . GLY A 1 131 ? -9.264 11.061 18.722 1.00 95.06 131 GLY A N 1
ATOM 1015 C CA . GLY A 1 131 ? -10.535 11.492 18.136 1.00 95.06 131 GLY A CA 1
ATOM 1016 C C . GLY A 1 131 ? -11.466 12.102 19.181 1.00 95.06 131 GLY A C 1
ATOM 1017 O O . GLY A 1 131 ? -11.526 11.615 20.306 1.00 95.06 131 GLY A O 1
ATOM 1018 N N . THR A 1 132 ? -12.254 13.116 18.807 1.00 97.50 132 THR A N 1
ATOM 1019 C CA . THR A 1 132 ? -13.365 13.595 19.656 1.00 97.50 132 THR A CA 1
ATOM 1020 C C . THR A 1 132 ? -14.371 12.477 19.933 1.00 97.50 132 THR A C 1
ATOM 1022 O O . THR A 1 132 ? -14.896 12.382 21.034 1.00 97.50 132 THR A O 1
ATOM 1025 N N . ASN A 1 133 ? -14.605 11.611 18.941 1.00 97.25 133 ASN A N 1
ATOM 1026 C CA . ASN A 1 133 ? -15.452 10.429 19.044 1.00 97.25 133 ASN A CA 1
ATOM 1027 C C . ASN A 1 133 ? -14.712 9.213 18.475 1.00 97.25 133 ASN A C 1
ATOM 1029 O O . ASN A 1 133 ? -14.047 9.325 17.445 1.00 97.25 133 ASN A O 1
ATOM 1033 N N . THR A 1 134 ? -14.880 8.052 19.111 1.00 96.69 134 THR A N 1
ATOM 1034 C CA . THR A 1 134 ? -14.414 6.753 18.602 1.00 96.69 134 THR A CA 1
ATOM 1035 C C . THR A 1 134 ? -15.594 5.792 18.552 1.00 96.69 134 THR A C 1
ATOM 1037 O O . THR A 1 134 ? -16.298 5.618 19.544 1.00 96.69 134 THR A O 1
ATOM 1040 N N . THR A 1 135 ? -15.816 5.158 17.403 1.00 96.50 135 THR A N 1
ATOM 1041 C CA . THR A 1 135 ? -16.894 4.181 17.209 1.00 96.50 135 THR A CA 1
ATOM 1042 C C . THR A 1 135 ? -16.306 2.875 16.696 1.00 96.50 135 THR A C 1
ATOM 1044 O O . THR A 1 135 ? -15.590 2.869 15.697 1.00 96.50 135 THR A O 1
ATOM 1047 N N . ILE A 1 136 ? -16.630 1.768 17.366 1.00 95.44 136 ILE A N 1
ATOM 1048 C CA . ILE A 1 136 ? -16.225 0.414 16.980 1.00 95.44 136 ILE A CA 1
ATOM 1049 C C . ILE A 1 136 ? -17.498 -0.374 16.683 1.00 95.44 136 ILE A C 1
ATOM 1051 O O . ILE A 1 136 ? -18.245 -0.722 17.592 1.00 95.44 136 ILE A O 1
ATOM 1055 N N . ASN A 1 137 ? -17.747 -0.641 15.401 1.00 94.56 137 ASN A N 1
ATOM 1056 C CA . ASN A 1 137 ? -18.906 -1.408 14.948 1.00 94.56 137 ASN A CA 1
ATOM 1057 C C . ASN A 1 137 ? -18.467 -2.839 14.634 1.00 94.56 137 ASN A C 1
ATOM 1059 O O . ASN A 1 137 ? -18.086 -3.152 13.507 1.00 94.56 137 ASN A O 1
ATOM 1063 N N . GLY A 1 138 ? -18.488 -3.697 15.647 1.00 91.25 138 GLY A N 1
ATOM 1064 C CA . GLY A 1 138 ? -18.173 -5.115 15.521 1.00 91.25 138 GLY A CA 1
ATOM 1065 C C . GLY A 1 138 ? -18.982 -5.932 16.519 1.00 91.25 138 GLY A C 1
ATOM 1066 O O . GLY A 1 138 ? -19.467 -5.401 17.512 1.00 91.25 138 GLY A O 1
ATOM 1067 N N . SER A 1 139 ? -19.122 -7.233 16.269 1.00 93.25 139 SER A N 1
ATOM 1068 C CA . SER A 1 139 ? -19.867 -8.140 17.153 1.00 93.25 139 SER A CA 1
ATOM 1069 C C . SER A 1 139 ? -19.099 -8.541 18.421 1.00 93.25 139 SER A C 1
ATOM 1071 O O . SER A 1 139 ? -19.615 -9.303 19.232 1.00 93.25 139 SER A O 1
ATOM 1073 N N . SER A 1 140 ? -17.844 -8.109 18.581 1.00 93.00 140 SER A N 1
ATOM 1074 C CA . SER A 1 140 ? -17.019 -8.399 19.753 1.00 93.00 140 SER A CA 1
ATOM 1075 C C . SER A 1 140 ? -15.942 -7.334 19.932 1.00 93.00 140 SER A C 1
ATOM 1077 O O . SER A 1 140 ? -15.347 -6.875 18.956 1.00 93.00 140 SER A O 1
ATOM 1079 N N . LEU A 1 141 ? -15.660 -6.990 21.187 1.00 95.06 141 LEU A N 1
ATOM 1080 C CA . LEU A 1 141 ? -14.504 -6.200 21.587 1.00 95.06 141 LEU A CA 1
ATOM 1081 C C . LEU A 1 141 ? -13.889 -6.849 22.824 1.00 95.06 141 LEU A C 1
ATOM 1083 O O . LEU A 1 141 ? -14.602 -7.168 23.777 1.00 95.06 141 LEU A O 1
ATOM 1087 N N . LYS A 1 142 ? -12.571 -7.064 22.806 1.00 93.56 142 LYS A N 1
ATOM 1088 C CA . LYS A 1 142 ? -11.856 -7.701 23.913 1.00 93.56 142 LYS A CA 1
ATOM 1089 C C . LYS A 1 142 ? -10.657 -6.886 24.375 1.00 93.56 142 LYS A C 1
ATOM 1091 O O . LYS A 1 142 ? -9.965 -6.290 23.557 1.00 93.56 142 LYS A O 1
ATOM 1096 N N . HIS A 1 143 ? -10.369 -6.954 25.672 1.00 93.38 143 HIS A N 1
ATOM 1097 C CA . HIS A 1 143 ? -9.135 -6.461 26.284 1.00 93.38 143 HIS A CA 1
ATOM 1098 C C . HIS A 1 143 ? -8.545 -7.554 27.177 1.00 93.38 143 HIS A C 1
ATOM 1100 O O . HIS A 1 143 ? -9.252 -8.118 28.010 1.00 93.38 143 HIS A O 1
ATOM 1106 N N . ASN A 1 144 ? -7.269 -7.905 26.976 1.00 92.06 144 ASN A N 1
ATOM 1107 C CA . ASN A 1 144 ? -6.611 -9.021 27.674 1.00 92.06 144 ASN A CA 1
ATOM 1108 C C . ASN A 1 144 ? -7.446 -10.317 27.646 1.00 92.06 144 ASN A C 1
ATOM 1110 O O . ASN A 1 144 ? -7.611 -11.001 28.653 1.00 92.06 144 ASN A O 1
ATOM 1114 N N . SER A 1 145 ? -8.006 -10.639 26.476 1.00 91.81 145 SER A N 1
ATOM 1115 C CA . SER A 1 145 ? -8.903 -11.785 26.242 1.00 91.81 145 SER A CA 1
ATOM 1116 C C . SER A 1 145 ? -10.270 -11.748 26.947 1.00 91.81 145 SER A C 1
ATOM 1118 O O . SER A 1 145 ? -11.024 -12.711 26.820 1.00 91.81 145 SER A O 1
ATOM 1120 N N . LYS A 1 146 ? -10.630 -10.659 27.635 1.00 92.44 146 LYS A N 1
ATOM 1121 C CA . LYS A 1 146 ? -11.935 -10.463 28.293 1.00 92.44 146 LYS A CA 1
ATOM 1122 C C . LYS A 1 146 ? -12.887 -9.656 27.430 1.00 92.44 146 LYS A C 1
ATOM 1124 O O . LYS A 1 146 ? -12.430 -8.735 26.757 1.00 92.44 146 LYS A O 1
ATOM 1129 N N . ASN A 1 147 ? -14.176 -9.992 27.443 1.00 93.00 147 ASN A N 1
ATOM 1130 C CA . ASN A 1 147 ? -15.187 -9.210 26.735 1.00 93.00 147 ASN A CA 1
ATOM 1131 C C . ASN A 1 147 ? -15.318 -7.821 27.375 1.00 93.00 147 ASN A C 1
ATOM 1133 O O . ASN A 1 147 ? -15.377 -7.710 28.593 1.00 93.00 147 ASN A O 1
ATOM 1137 N N . ILE A 1 148 ? -15.367 -6.772 26.559 1.00 94.12 148 ILE A N 1
ATOM 1138 C CA . ILE A 1 148 ? -15.677 -5.400 26.998 1.00 94.12 148 ILE A CA 1
ATOM 1139 C C . ILE A 1 148 ? -16.757 -4.759 26.106 1.00 94.12 148 ILE A C 1
ATOM 1141 O O . ILE A 1 148 ? -16.852 -3.537 26.019 1.00 94.12 148 ILE A O 1
ATOM 1145 N N . GLY A 1 149 ? -17.528 -5.589 25.392 1.00 92.00 149 GLY A N 1
ATOM 1146 C CA . GLY A 1 149 ? -18.661 -5.177 24.563 1.00 92.00 149 GLY A CA 1
ATOM 1147 C C . GLY A 1 149 ? -19.992 -5.093 25.322 1.00 92.00 149 GLY A C 1
ATOM 1148 O O . GLY A 1 149 ? -20.035 -5.061 26.549 1.00 92.00 149 GLY A O 1
ATOM 1149 N N . ASP A 1 150 ? -21.093 -5.095 24.571 1.00 89.81 150 ASP A N 1
ATOM 1150 C CA . ASP A 1 150 ? -22.480 -4.988 25.062 1.00 89.81 150 ASP A CA 1
ATOM 1151 C C . ASP A 1 150 ? -22.930 -6.148 25.969 1.00 89.81 150 ASP A C 1
ATOM 1153 O O . ASP A 1 150 ? -23.799 -5.989 26.822 1.00 89.81 150 ASP A O 1
ATOM 1157 N N . THR A 1 151 ? -22.311 -7.309 25.793 1.00 89.88 151 THR A N 1
ATOM 1158 C CA . THR A 1 151 ? -22.556 -8.554 26.531 1.00 89.88 151 THR A CA 1
ATOM 1159 C C . THR A 1 151 ? -21.583 -8.765 27.692 1.00 89.88 151 THR A C 1
ATOM 1161 O O . THR A 1 151 ? -21.488 -9.871 28.217 1.00 89.88 151 THR A O 1
ATOM 1164 N N . HIS A 1 152 ? -20.811 -7.748 28.081 1.00 91.19 152 HIS A N 1
ATOM 1165 C CA . HIS A 1 152 ? -19.899 -7.837 29.221 1.00 91.19 152 HIS A CA 1
ATOM 1166 C C . HIS A 1 152 ? -20.670 -8.070 30.532 1.00 91.19 152 HIS A C 1
ATOM 1168 O O . HIS A 1 152 ? -21.621 -7.348 30.843 1.00 91.19 152 HIS A O 1
ATOM 1174 N N . THR A 1 153 ? -20.239 -9.061 31.317 1.00 90.44 153 THR A N 1
ATOM 1175 C CA . THR A 1 153 ? -20.917 -9.467 32.557 1.00 90.44 153 THR A CA 1
ATOM 1176 C C . THR A 1 153 ? -19.970 -9.613 33.743 1.00 90.44 153 THR A C 1
ATOM 1178 O O . THR A 1 153 ? -18.777 -9.874 33.589 1.00 90.44 153 THR A O 1
ATOM 1181 N N . HIS A 1 154 ? -20.548 -9.516 34.944 1.00 91.38 154 HIS A N 1
ATOM 1182 C CA . HIS A 1 154 ? -19.902 -9.835 36.215 1.00 91.38 154 HIS A CA 1
ATOM 1183 C C . HIS A 1 154 ? -20.644 -10.966 36.940 1.00 91.38 154 HIS A C 1
ATOM 1185 O O . HIS A 1 154 ? -21.876 -11.013 36.928 1.00 91.38 154 HIS A O 1
ATOM 1191 N N . GLY A 1 155 ? -19.892 -11.852 37.596 1.00 89.62 155 GLY A N 1
ATOM 1192 C CA . GLY A 1 155 ? -20.417 -12.868 38.514 1.00 89.62 155 GLY A CA 1
ATOM 1193 C C . GLY A 1 155 ? -20.557 -12.360 39.954 1.00 89.62 155 GLY A C 1
ATOM 1194 O O . GLY A 1 155 ? -20.280 -11.194 40.245 1.00 89.62 155 GLY A O 1
ATOM 1195 N N . GLY A 1 156 ? -20.993 -13.237 40.863 1.00 87.75 156 GLY A N 1
ATOM 1196 C CA . GLY A 1 156 ? -20.941 -12.975 42.309 1.00 87.75 156 GLY A CA 1
ATOM 1197 C C . GLY A 1 156 ? -21.829 -11.826 42.796 1.00 87.75 156 GLY A C 1
ATOM 1198 O O . GLY A 1 156 ? -21.607 -11.286 43.876 1.00 87.75 156 GLY A O 1
ATOM 1199 N N . VAL A 1 157 ? -22.830 -11.423 42.007 1.00 87.56 157 VAL A N 1
ATOM 1200 C CA . VAL A 1 157 ? -23.684 -10.274 42.328 1.00 87.56 157 VAL A CA 1
ATOM 1201 C C . VAL A 1 157 ? -24.618 -10.621 43.491 1.00 87.56 157 VAL A C 1
ATOM 1203 O O . VAL A 1 157 ? -25.639 -11.284 43.312 1.00 87.56 157 VAL A O 1
ATOM 1206 N N . THR A 1 158 ? -24.285 -10.150 44.693 1.00 86.25 158 THR A N 1
ATOM 1207 C CA . THR A 1 158 ? -25.163 -10.199 45.874 1.00 86.25 158 THR A CA 1
ATOM 1208 C C . THR A 1 158 ? -25.650 -8.795 46.241 1.00 86.25 158 THR A C 1
ATOM 1210 O O . THR A 1 158 ? -24.842 -7.867 46.196 1.00 86.25 158 THR A O 1
ATOM 1213 N N . PRO A 1 159 ? -26.914 -8.608 46.666 1.00 87.44 159 PRO A N 1
ATOM 1214 C CA . PRO A 1 159 ? -27.379 -7.322 47.184 1.00 87.44 159 PRO A CA 1
ATOM 1215 C C . PRO A 1 159 ? -26.543 -6.849 48.386 1.00 87.44 159 PRO A C 1
ATOM 1217 O O . PRO A 1 159 ? -26.255 -7.640 49.282 1.00 87.44 159 PRO A O 1
ATOM 1220 N N . GLY A 1 160 ? -26.187 -5.562 48.436 1.00 86.25 160 GLY A N 1
ATOM 1221 C CA . GLY A 1 160 ? -25.411 -4.965 49.532 1.00 86.25 160 GLY A CA 1
ATOM 1222 C C . GLY A 1 160 ? -24.057 -4.411 49.083 1.00 86.25 160 GLY A C 1
ATOM 1223 O O . GLY A 1 160 ? -23.880 -4.066 47.920 1.00 86.25 160 GLY A O 1
ATOM 1224 N N . SER A 1 161 ? -23.105 -4.293 50.013 1.00 84.50 161 SER A N 1
ATOM 1225 C CA . SER A 1 161 ? -21.771 -3.708 49.781 1.00 84.50 161 SER A CA 1
ATOM 1226 C C . SER A 1 161 ? -20.718 -4.703 49.270 1.00 84.50 161 SER A C 1
ATOM 1228 O O . SER A 1 161 ? -19.527 -4.393 49.277 1.00 84.50 161 SER A O 1
ATOM 1230 N N . SER A 1 162 ? -21.126 -5.909 48.869 1.00 86.06 162 SER A N 1
ATOM 1231 C CA . SER A 1 162 ? -20.225 -6.918 48.306 1.00 86.06 162 SER A CA 1
ATOM 1232 C C . SER A 1 162 ? -19.686 -6.478 46.944 1.00 86.06 162 SER A C 1
ATOM 1234 O O . SER A 1 162 ? -20.409 -5.897 46.138 1.00 86.06 162 SER A O 1
ATOM 1236 N N . SER A 1 163 ? -18.419 -6.788 46.664 1.00 89.50 163 SER A N 1
ATOM 1237 C CA . SER A 1 163 ? -17.864 -6.655 45.311 1.00 89.50 163 SER A CA 1
ATOM 1238 C C . SER A 1 163 ? -18.369 -7.782 44.411 1.00 89.50 163 SER A C 1
ATOM 1240 O O . SER A 1 163 ? -18.578 -8.898 44.880 1.00 89.50 163 SER A O 1
ATOM 1242 N N . THR A 1 164 ? -18.541 -7.491 43.124 1.00 89.75 164 THR A N 1
ATOM 1243 C CA . THR A 1 164 ? -18.794 -8.513 42.102 1.00 89.75 164 THR A CA 1
ATOM 1244 C C . THR A 1 164 ? -17.503 -9.254 41.745 1.00 89.75 164 THR A C 1
ATOM 1246 O O . THR A 1 164 ? -16.404 -8.770 42.026 1.00 89.75 164 THR A O 1
ATOM 1249 N N . ASP A 1 165 ? -17.620 -10.378 41.043 1.00 89.94 165 ASP A N 1
ATOM 1250 C CA . ASP A 1 165 ? -16.464 -11.068 40.467 1.00 89.94 165 ASP A CA 1
ATOM 1251 C C . ASP A 1 165 ? -15.793 -10.238 39.354 1.00 89.94 165 ASP A C 1
ATOM 1253 O O . ASP A 1 165 ? -16.348 -9.261 38.826 1.00 89.94 165 ASP A O 1
ATOM 1257 N N . VAL A 1 166 ? -14.585 -10.661 38.966 1.00 86.06 166 VAL A N 1
ATOM 1258 C CA . VAL A 1 166 ? -13.858 -10.085 37.826 1.00 86.06 166 VAL A CA 1
ATOM 1259 C C . VAL A 1 166 ? -14.648 -10.241 36.513 1.00 86.06 166 VAL A C 1
ATOM 1261 O O . VAL A 1 166 ? -15.364 -11.231 36.350 1.00 86.06 166 VAL A O 1
ATOM 1264 N N . PRO A 1 167 ? -14.480 -9.314 35.551 1.00 83.88 167 PRO A N 1
ATOM 1265 C CA . PRO A 1 167 ? -15.086 -9.396 34.224 1.00 83.88 167 PRO A CA 1
ATOM 1266 C C . PRO A 1 167 ? -14.899 -10.737 33.497 1.00 83.88 167 PRO A C 1
ATOM 1268 O O . PRO A 1 167 ? -13.799 -11.324 33.477 1.00 83.88 167 PRO A O 1
ATOM 1271 N N . SER A 1 168 ? -15.964 -11.171 32.824 1.00 76.75 168 SER A N 1
ATOM 1272 C CA . SER A 1 168 ? -15.960 -12.249 31.824 1.00 76.75 168 SER A CA 1
ATOM 1273 C C . SER A 1 168 ? -16.228 -11.698 30.428 1.00 76.75 168 SER A C 1
ATOM 1275 O O . SER A 1 168 ? -17.285 -11.046 30.272 1.00 76.75 168 SER A O 1
#

Radius of gyration: 27.7 Å; chains: 1; bounding box: 57×39×89 Å